Protein AF-A0A7Y2AFX2-F1 (afdb_monomer)

Mean predicted aligned error: 7.31 Å

Solvent-accessible surface area (backbone atoms only — not comparable to full-atom values): 4714 Å² total; per-residue (Å²): 136,85,81,80,77,87,53,67,42,84,38,72,65,42,55,49,52,51,49,53,55,48,50,53,52,52,50,53,48,47,50,50,51,60,73,77,39,71,81,90,41,60,67,61,51,53,52,49,41,51,56,52,45,49,53,54,46,53,52,50,52,59,54,52,70,67,54,68,75,56,62,40,78,53,80,81,84,127

Secondary structure (DSSP, 8-state):
------PEEE-HHHHHHHHHHHHHHHHHHHHHHHHHS-TT-HHHHHHHHHHHHHHHHHHHHHHHTT--TTEEEP----

Sequence (78 aa):
MSNSVDGFEETRTRSLTKTVSWRCCAVLNSFTILVVTPTSRPIVNAIAMNVTGFCVFYFFERIWNQVAWGRLPKKQDL

Structure (mmCIF, N/CA/C/O backbone):
data_AF-A0A7Y2AFX2-F1
#
_entry.id   AF-A0A7Y2AFX2-F1
#
loop_
_atom_site.group_PDB
_atom_site.id
_atom_site.type_symbol
_atom_site.label_atom_id
_atom_site.label_alt_id
_atom_site.label_comp_id
_atom_site.label_asym_id
_atom_site.label_entity_id
_atom_site.label_seq_id
_atom_site.pdbx_PDB_ins_code
_atom_site.Cartn_x
_atom_site.Cartn_y
_atom_site.Cartn_z
_atom_site.occupancy
_atom_site.B_iso_or_equiv
_atom_site.auth_seq_id
_atom_site.auth_comp_id
_atom_site.auth_asym_id
_atom_site.auth_atom_id
_atom_site.pdbx_PDB_model_num
ATOM 1 N N . MET A 1 1 ? -32.101 24.530 18.829 1.00 41.94 1 MET A N 1
ATOM 2 C CA . MET A 1 1 ? -31.673 23.660 17.713 1.00 41.94 1 MET A CA 1
ATOM 3 C C . MET A 1 1 ? -30.315 23.087 18.088 1.00 41.94 1 MET A C 1
ATOM 5 O O . MET A 1 1 ? -29.333 23.813 18.041 1.00 41.94 1 MET A O 1
ATOM 9 N N . SER A 1 2 ? -30.284 21.856 18.605 1.00 41.47 2 SER A N 1
ATOM 10 C CA . SER A 1 2 ? -29.035 21.163 18.947 1.00 41.47 2 SER A CA 1
ATOM 11 C C . SER A 1 2 ? -28.413 20.650 17.651 1.00 41.47 2 SER A C 1
ATOM 13 O O . SER A 1 2 ? -29.030 19.834 16.970 1.00 41.47 2 SER A O 1
ATOM 15 N N . ASN A 1 3 ? -27.244 21.168 17.278 1.00 50.00 3 ASN A N 1
ATOM 16 C CA . ASN A 1 3 ? -26.456 20.628 16.175 1.00 50.00 3 ASN A CA 1
ATOM 17 C C . ASN A 1 3 ? -25.802 19.330 16.664 1.00 50.00 3 ASN A C 1
ATOM 19 O O . ASN A 1 3 ? -24.768 19.372 17.331 1.00 50.00 3 ASN A O 1
ATOM 23 N N . SER A 1 4 ? -26.413 18.183 16.372 1.00 50.16 4 SER A N 1
ATOM 24 C CA . SER A 1 4 ? -25.796 16.878 16.598 1.00 50.16 4 SER A CA 1
ATOM 25 C C . SER A 1 4 ? -24.645 16.697 15.609 1.00 50.16 4 SER A C 1
ATOM 27 O O . SER A 1 4 ? -24.833 16.332 14.450 1.00 50.16 4 SER A O 1
ATOM 29 N N . VAL A 1 5 ? -23.431 17.006 16.065 1.00 57.91 5 VAL A N 1
ATOM 30 C CA . VAL A 1 5 ? -22.206 16.583 15.387 1.00 57.91 5 VAL A CA 1
ATOM 31 C C . VAL A 1 5 ? -22.036 15.096 15.687 1.00 57.91 5 VAL A C 1
ATOM 33 O O . VAL A 1 5 ? -21.423 14.729 16.690 1.00 57.91 5 VAL A O 1
ATOM 36 N N . ASP A 1 6 ?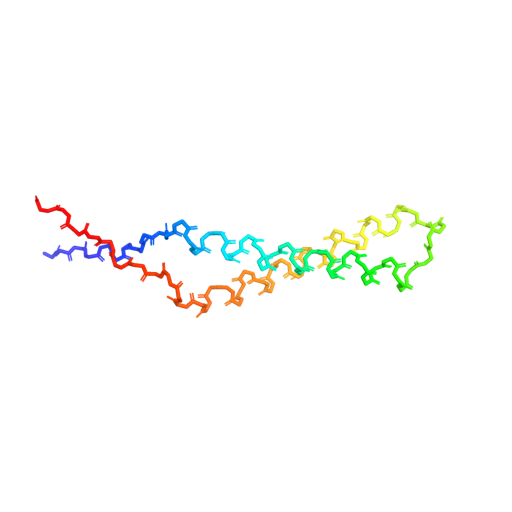 -22.612 14.246 14.838 1.00 53.22 6 ASP A N 1
ATOM 37 C CA . ASP A 1 6 ? -22.432 12.793 14.886 1.00 53.22 6 ASP A CA 1
ATOM 38 C C . ASP A 1 6 ? -20.978 12.447 14.519 1.00 53.22 6 ASP A C 1
ATOM 40 O O . ASP A 1 6 ? -20.632 12.157 13.374 1.00 53.22 6 ASP A O 1
ATOM 44 N N . GLY A 1 7 ? -20.084 12.555 15.501 1.00 60.38 7 GLY A N 1
ATOM 45 C CA . GLY A 1 7 ? -18.698 12.115 15.396 1.00 60.38 7 GLY A CA 1
ATOM 46 C C . GLY A 1 7 ? -18.578 10.636 15.755 1.00 60.38 7 GLY A C 1
ATOM 47 O O . GLY A 1 7 ? -19.111 10.200 16.772 1.00 60.38 7 GLY A O 1
ATOM 48 N N . PHE A 1 8 ? -17.852 9.863 14.950 1.00 66.25 8 PHE A N 1
ATOM 49 C CA . PHE A 1 8 ? 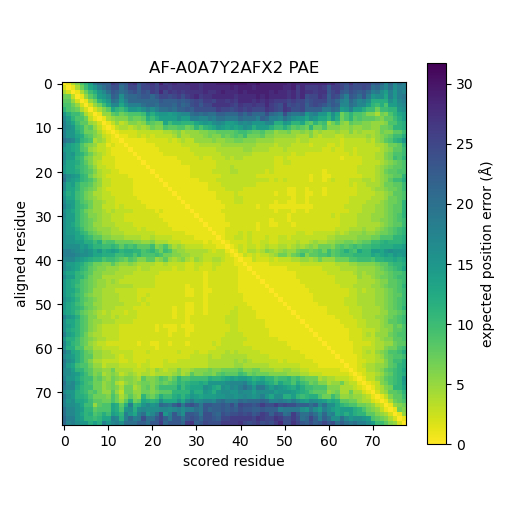-17.465 8.491 15.290 1.00 66.25 8 PHE A CA 1
ATOM 50 C C . PHE A 1 8 ? -16.092 8.490 15.961 1.00 66.25 8 PHE A C 1
ATOM 52 O O . PHE A 1 8 ? -15.197 9.220 15.532 1.00 66.25 8 PHE A O 1
ATOM 59 N N . GLU A 1 9 ? -15.907 7.658 16.985 1.00 69.31 9 GLU A N 1
ATOM 60 C CA . GLU A 1 9 ? -14.592 7.441 17.593 1.00 69.31 9 GLU A CA 1
ATOM 61 C C . GLU A 1 9 ? -13.887 6.267 16.899 1.00 69.31 9 GLU A C 1
ATOM 63 O O . GLU A 1 9 ? -14.445 5.172 16.763 1.00 69.31 9 GLU A O 1
ATOM 68 N N . GLU A 1 10 ? -12.660 6.486 16.421 1.00 73.19 10 GLU A N 1
ATOM 69 C CA . GLU A 1 10 ? -11.884 5.429 15.780 1.00 73.19 10 GLU A CA 1
ATOM 70 C C . GLU A 1 10 ? -11.249 4.517 16.838 1.00 73.19 10 GLU A C 1
ATOM 72 O O . GLU A 1 10 ? -10.367 4.914 17.596 1.00 73.19 10 GLU A O 1
ATOM 77 N N . THR A 1 11 ? -11.701 3.263 16.897 1.00 83.88 11 THR A N 1
ATOM 78 C CA . THR A 1 11 ? -11.174 2.293 17.865 1.00 83.88 11 THR A CA 1
ATOM 79 C C . THR A 1 11 ? -9.764 1.834 17.480 1.00 83.88 11 THR A C 1
ATOM 81 O O . THR A 1 11 ? -9.495 1.564 16.309 1.00 83.88 11 THR A O 1
ATOM 84 N N . ARG A 1 12 ? -8.877 1.617 18.469 1.00 85.06 12 ARG A N 1
ATOM 85 C CA . ARG A 1 12 ? -7.510 1.092 18.233 1.00 85.06 12 ARG A CA 1
ATOM 86 C C . ARG A 1 12 ? -7.500 -0.188 17.389 1.00 85.06 12 ARG A C 1
ATOM 88 O O . ARG A 1 12 ? -6.633 -0.366 16.539 1.00 85.06 12 ARG A O 1
ATOM 95 N N . THR A 1 13 ? -8.475 -1.070 17.601 1.00 85.94 13 THR A N 1
ATOM 96 C CA . THR A 1 13 ? -8.639 -2.317 16.839 1.00 85.94 13 THR A CA 1
ATOM 97 C C . THR A 1 13 ? -8.928 -2.050 15.364 1.00 85.94 13 THR A C 1
ATOM 99 O O . THR A 1 13 ? -8.301 -2.664 14.506 1.00 85.94 13 THR A O 1
ATOM 102 N N . ARG A 1 14 ? -9.797 -1.080 15.054 1.00 86.38 14 ARG A N 1
ATOM 103 C CA . ARG A 1 14 ? -10.099 -0.663 13.681 1.00 86.38 14 ARG A CA 1
ATOM 104 C C . ARG A 1 14 ? -8.851 -0.144 12.973 1.00 86.38 14 ARG A C 1
ATOM 106 O O . ARG A 1 14 ? -8.584 -0.565 11.849 1.00 86.38 14 ARG A O 1
ATOM 113 N N . SER A 1 15 ? -8.066 0.714 13.625 1.00 89.38 15 SER A N 1
ATOM 114 C CA . SER A 1 15 ? -6.824 1.245 13.047 1.00 89.38 15 SER A CA 1
ATOM 115 C C . SER A 1 15 ? -5.782 0.152 12.804 1.00 89.38 15 SER A C 1
ATOM 117 O O . SER A 1 15 ? -5.115 0.157 11.767 1.00 89.38 15 SER A O 1
ATOM 119 N N . LEU A 1 16 ? -5.662 -0.820 13.716 1.00 92.00 16 LEU A N 1
ATOM 120 C CA . LEU A 1 16 ? -4.773 -1.970 13.534 1.00 92.00 16 LEU A CA 1
ATOM 121 C C . LEU A 1 16 ? -5.206 -2.827 12.342 1.00 92.00 16 LEU A C 1
ATOM 123 O O . LEU A 1 16 ? -4.391 -3.092 11.462 1.00 92.00 16 LEU A O 1
ATOM 127 N N . THR A 1 17 ? -6.485 -3.198 12.251 1.00 92.19 17 THR A N 1
ATOM 128 C CA . THR A 1 17 ? -6.997 -3.978 11.116 1.00 92.19 17 THR A CA 1
ATOM 129 C C . THR A 1 17 ? -6.856 -3.218 9.801 1.00 92.19 17 THR A C 1
ATOM 131 O O . THR A 1 17 ? -6.451 -3.820 8.805 1.00 92.19 17 THR A O 1
ATOM 134 N N . LYS A 1 18 ? -7.110 -1.900 9.790 1.00 92.38 18 LYS A N 1
ATOM 135 C CA . LYS A 1 18 ? -6.870 -1.038 8.622 1.00 92.38 18 LYS A CA 1
ATOM 136 C C . LYS A 1 18 ? -5.415 -1.132 8.179 1.00 92.38 18 LYS A C 1
ATOM 138 O O . LYS A 1 18 ? -5.134 -1.370 7.009 1.00 92.38 18 LYS A O 1
ATOM 143 N N . THR A 1 19 ? -4.496 -0.987 9.131 1.00 95.00 19 THR A N 1
ATOM 144 C CA . THR A 1 19 ? -3.056 -1.003 8.872 1.00 95.00 19 THR A CA 1
ATOM 145 C C . THR A 1 19 ? -2.608 -2.355 8.331 1.00 95.00 19 THR A C 1
ATOM 147 O O . THR A 1 19 ? -1.926 -2.398 7.312 1.00 95.00 19 THR A O 1
ATOM 150 N N . VAL A 1 20 ? -3.013 -3.462 8.959 1.00 96.50 20 VAL A N 1
ATOM 151 C CA . VAL A 1 20 ? -2.674 -4.819 8.497 1.00 96.50 20 VAL A CA 1
ATOM 152 C C . VAL A 1 20 ? -3.216 -5.062 7.089 1.00 96.50 20 VAL A C 1
ATOM 154 O O . VAL A 1 20 ? -2.465 -5.485 6.213 1.00 96.50 20 VAL A O 1
ATOM 157 N N . SER A 1 21 ? -4.481 -4.711 6.844 1.00 95.81 21 SER A N 1
ATOM 158 C CA . SER A 1 21 ? -5.112 -4.869 5.529 1.00 95.81 21 SER A CA 1
ATOM 159 C C . SER A 1 21 ? -4.367 -4.070 4.455 1.00 95.81 21 SER A C 1
ATOM 161 O O . SER A 1 21 ? -4.042 -4.606 3.396 1.00 95.81 21 SER A O 1
ATOM 163 N N . TRP A 1 22 ? -4.006 -2.817 4.754 1.00 96.69 22 TRP A N 1
ATOM 164 C CA . TRP A 1 22 ? -3.214 -1.983 3.851 1.00 96.69 22 TRP A CA 1
ATOM 165 C C . TRP A 1 22 ? -1.832 -2.585 3.566 1.00 96.69 22 TRP A C 1
ATOM 167 O O . TRP A 1 22 ? -1.389 -2.611 2.416 1.00 96.69 22 TRP A O 1
ATOM 177 N N . ARG A 1 23 ? -1.147 -3.116 4.588 1.00 97.06 23 ARG A N 1
ATOM 178 C CA . ARG A 1 23 ? 0.171 -3.744 4.415 1.00 97.06 23 ARG A CA 1
ATOM 179 C C . ARG A 1 23 ? 0.108 -4.959 3.496 1.00 97.06 23 ARG A C 1
ATOM 181 O O . ARG A 1 23 ? 0.975 -5.081 2.634 1.00 97.06 23 ARG A O 1
ATOM 188 N N . CYS A 1 24 ? -0.923 -5.795 3.608 1.00 97.81 24 CYS A N 1
ATOM 189 C CA . CYS A 1 24 ? -1.131 -6.909 2.684 1.00 97.81 24 CYS A CA 1
ATOM 190 C C . CYS A 1 24 ? -1.288 -6.420 1.233 1.00 97.81 24 CYS A C 1
ATOM 192 O O . CYS A 1 24 ? -0.591 -6.915 0.348 1.00 97.81 24 CYS A O 1
ATOM 194 N N . CYS A 1 25 ? -2.125 -5.405 0.986 1.00 97.38 25 CYS A N 1
ATOM 195 C CA . CYS A 1 25 ? -2.301 -4.828 -0.353 1.00 97.38 25 CYS A CA 1
ATOM 196 C C . CYS A 1 25 ? -0.997 -4.239 -0.918 1.00 97.38 25 CYS A C 1
ATOM 198 O O . CYS A 1 25 ? -0.667 -4.472 -2.080 1.00 97.38 25 CYS A O 1
ATOM 200 N N . ALA A 1 26 ? -0.230 -3.512 -0.102 1.00 97.06 26 ALA A N 1
ATOM 201 C CA . ALA A 1 26 ? 1.027 -2.896 -0.526 1.00 97.06 26 ALA A CA 1
ATOM 202 C C . ALA A 1 26 ? 2.106 -3.932 -0.893 1.00 97.06 26 ALA A C 1
ATOM 204 O O . ALA A 1 26 ? 2.837 -3.750 -1.874 1.00 97.06 26 ALA A O 1
ATOM 205 N N . VAL A 1 27 ? 2.195 -5.031 -0.134 1.00 98.00 27 VAL A N 1
ATOM 206 C CA . VAL A 1 27 ? 3.102 -6.146 -0.447 1.00 98.00 27 VAL A CA 1
ATOM 207 C C . VAL A 1 27 ? 2.693 -6.815 -1.756 1.00 98.00 27 VAL A C 1
ATOM 209 O O . VAL A 1 27 ? 3.544 -7.000 -2.623 1.00 98.00 27 VAL A O 1
ATOM 212 N N . LEU A 1 28 ? 1.401 -7.103 -1.945 1.00 98.00 28 LEU A N 1
ATOM 213 C CA . LEU A 1 28 ? 0.893 -7.700 -3.184 1.00 98.00 28 LEU A CA 1
ATOM 214 C C . LEU A 1 28 ? 1.146 -6.809 -4.407 1.00 98.00 28 LEU A C 1
ATOM 216 O O . LEU A 1 28 ? 1.574 -7.313 -5.445 1.00 98.00 28 LEU A O 1
ATOM 220 N N . ASN A 1 29 ? 0.952 -5.493 -4.284 1.00 97.38 29 ASN A N 1
ATOM 221 C CA . ASN A 1 29 ? 1.266 -4.533 -5.344 1.00 97.38 29 ASN A CA 1
ATOM 222 C C . ASN A 1 29 ? 2.748 -4.601 -5.737 1.00 97.38 29 ASN A C 1
ATOM 224 O O . ASN A 1 29 ? 3.089 -4.768 -6.906 1.00 97.38 29 ASN A O 1
ATOM 228 N N . SER A 1 30 ? 3.629 -4.528 -4.739 1.00 96.38 30 SER A N 1
ATOM 229 C CA . SER A 1 30 ? 5.080 -4.544 -4.945 1.00 96.38 30 SER A CA 1
ATOM 230 C C . SER A 1 30 ? 5.546 -5.853 -5.579 1.00 96.38 30 SER A C 1
ATOM 232 O O . SER A 1 30 ? 6.307 -5.844 -6.544 1.00 96.38 30 SER A O 1
ATOM 234 N N . PHE A 1 31 ? 5.038 -6.977 -5.075 1.00 96.94 31 PHE A N 1
ATOM 235 C CA . PHE A 1 31 ? 5.311 -8.304 -5.613 1.00 96.94 31 PHE A CA 1
ATOM 236 C C . PHE A 1 31 ? 4.854 -8.430 -7.071 1.00 96.94 31 PHE A C 1
ATOM 238 O O . PHE A 1 31 ? 5.618 -8.893 -7.912 1.00 96.94 31 PHE A O 1
ATOM 245 N N . THR A 1 32 ? 3.649 -7.950 -7.394 1.00 97.12 32 THR A N 1
ATOM 246 C CA . THR A 1 32 ? 3.104 -7.993 -8.761 1.00 97.12 32 THR A CA 1
ATOM 247 C C . THR A 1 32 ? 4.001 -7.243 -9.745 1.00 97.12 32 THR A C 1
ATOM 249 O O . THR A 1 32 ? 4.334 -7.785 -10.796 1.00 97.12 32 THR A O 1
ATOM 252 N N . ILE A 1 33 ? 4.455 -6.031 -9.400 1.00 96.44 33 ILE A N 1
ATOM 253 C CA . ILE A 1 33 ? 5.353 -5.264 -10.279 1.00 96.44 33 ILE A CA 1
ATOM 254 C C . ILE A 1 33 ? 6.681 -5.990 -10.502 1.00 96.44 33 ILE A C 1
ATOM 256 O O . ILE A 1 33 ? 7.156 -6.038 -11.637 1.00 96.44 33 ILE A O 1
ATOM 260 N N . LEU A 1 34 ? 7.259 -6.576 -9.450 1.00 95.38 34 LEU A N 1
ATOM 261 C CA . LEU A 1 34 ? 8.531 -7.296 -9.537 1.00 95.38 34 LEU A CA 1
ATOM 262 C C . LEU A 1 34 ? 8.436 -8.599 -10.342 1.00 95.38 34 LEU A C 1
ATOM 264 O O . LEU A 1 34 ? 9.408 -8.974 -10.986 1.00 95.38 34 LEU A O 1
ATOM 268 N N . VAL A 1 35 ? 7.289 -9.284 -10.321 1.00 95.56 35 VAL A N 1
ATOM 269 C CA . VAL A 1 35 ? 7.067 -10.504 -11.117 1.00 95.56 35 VAL A CA 1
ATOM 270 C C . VAL A 1 35 ? 6.820 -10.176 -12.590 1.00 95.56 35 VAL A C 1
ATOM 272 O O . VAL A 1 35 ? 7.289 -10.894 -13.469 1.00 95.56 35 VAL A O 1
ATOM 275 N N . VAL A 1 36 ? 6.082 -9.099 -12.873 1.00 95.06 36 VAL A N 1
ATOM 276 C CA . VAL A 1 36 ? 5.683 -8.731 -14.242 1.00 95.06 36 VAL A CA 1
ATOM 277 C C . VAL A 1 36 ? 6.782 -7.963 -14.985 1.00 95.06 36 VAL A C 1
ATOM 279 O O . VAL A 1 36 ? 6.840 -8.007 -16.214 1.00 95.06 36 VAL A O 1
ATOM 282 N N . THR A 1 37 ? 7.664 -7.262 -14.268 1.00 92.94 37 THR A N 1
ATOM 283 C CA . THR A 1 37 ? 8.654 -6.356 -14.872 1.00 92.94 37 THR A CA 1
ATOM 284 C C . THR A 1 37 ? 10.082 -6.870 -14.675 1.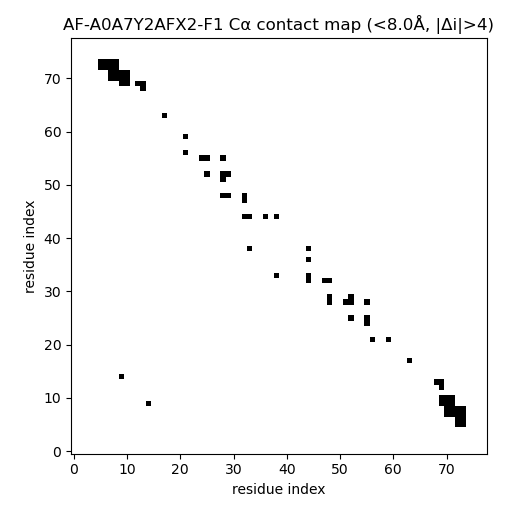00 92.94 37 THR A C 1
ATOM 286 O O . THR A 1 37 ? 10.416 -7.317 -13.579 1.00 92.94 37 THR A O 1
ATOM 289 N N . PRO A 1 38 ? 10.979 -6.765 -15.676 1.00 91.44 38 PRO A N 1
ATOM 290 C CA . PRO A 1 38 ? 12.371 -7.178 -15.514 1.00 91.44 38 PRO A CA 1
ATOM 291 C C . PRO A 1 38 ? 13.101 -6.446 -14.376 1.00 91.44 38 PRO A C 1
ATOM 293 O O . PRO A 1 38 ? 13.036 -5.220 -14.258 1.00 91.44 38 PRO A O 1
ATOM 296 N N . THR A 1 39 ? 13.896 -7.181 -13.596 1.00 89.38 39 THR A N 1
ATOM 297 C CA . THR A 1 39 ? 14.701 -6.634 -12.483 1.00 89.38 39 THR A CA 1
ATOM 298 C C . THR A 1 39 ? 15.810 -5.678 -12.943 1.00 89.38 39 THR A C 1
ATOM 300 O O . THR A 1 39 ? 16.307 -4.875 -12.159 1.00 89.38 39 THR A O 1
ATOM 303 N N . SER A 1 40 ? 16.183 -5.702 -14.226 1.00 92.94 40 SER A N 1
ATOM 304 C CA . SER A 1 40 ? 17.239 -4.852 -14.795 1.00 92.94 40 SER A CA 1
ATOM 305 C C . SER A 1 40 ? 16.864 -3.368 -14.927 1.00 92.94 40 SER A C 1
ATOM 307 O O . SER A 1 40 ? 17.718 -2.558 -15.284 1.00 92.94 40 SER A O 1
ATOM 309 N N . ARG A 1 41 ? 15.609 -2.984 -14.647 1.00 94.00 41 ARG A N 1
ATOM 310 C CA . ARG A 1 41 ? 15.110 -1.603 -14.774 1.00 94.00 41 ARG A CA 1
ATOM 311 C C . ARG A 1 41 ? 14.591 -1.048 -13.437 1.00 94.00 41 ARG A C 1
ATOM 313 O O . ARG A 1 41 ? 13.393 -0.795 -13.302 1.00 94.00 41 ARG A O 1
ATOM 320 N N . PRO A 1 42 ? 15.470 -0.793 -12.451 1.00 94.00 42 PRO A N 1
ATOM 321 C CA . PRO A 1 42 ? 15.055 -0.422 -11.096 1.00 94.00 42 PRO A CA 1
ATOM 322 C C . PRO A 1 42 ? 14.253 0.886 -11.035 1.00 94.00 42 PRO A C 1
ATOM 324 O O . PRO A 1 42 ? 13.275 0.964 -10.298 1.00 94.00 42 PRO A O 1
ATOM 327 N N . ILE A 1 43 ? 14.609 1.893 -11.844 1.00 96.62 43 ILE A N 1
ATOM 328 C CA . ILE A 1 43 ? 13.894 3.183 -11.878 1.00 96.62 43 ILE A CA 1
ATOM 329 C C . ILE A 1 43 ? 12.461 3.004 -12.396 1.00 96.62 43 ILE A C 1
ATOM 331 O O . ILE A 1 43 ? 11.521 3.541 -11.815 1.00 96.62 43 ILE A O 1
ATOM 335 N N . VAL A 1 44 ? 12.280 2.215 -13.460 1.00 95.12 44 VAL A N 1
ATOM 336 C CA . VAL A 1 44 ? 10.951 1.938 -14.028 1.00 95.12 44 VAL A CA 1
ATOM 337 C C . VAL A 1 44 ? 10.093 1.187 -13.013 1.00 95.12 44 VAL A C 1
ATOM 339 O O . VAL A 1 44 ? 8.948 1.575 -12.792 1.00 95.12 44 VAL A O 1
ATOM 342 N N . ASN A 1 45 ? 10.658 0.181 -12.340 1.00 95.75 45 ASN A N 1
ATOM 343 C CA . ASN A 1 45 ? 9.950 -0.576 -11.308 1.00 95.75 45 ASN A CA 1
ATOM 344 C C . ASN A 1 45 ? 9.549 0.330 -10.139 1.00 95.75 45 ASN A C 1
ATOM 346 O O . ASN A 1 45 ? 8.408 0.274 -9.694 1.00 95.75 45 ASN A O 1
ATOM 350 N N . ALA A 1 46 ? 10.439 1.218 -9.685 1.00 95.94 46 ALA A N 1
ATOM 351 C CA . ALA A 1 46 ? 10.139 2.159 -8.609 1.00 95.94 46 ALA A CA 1
ATOM 352 C C . ALA A 1 46 ? 8.989 3.112 -8.975 1.00 95.94 46 ALA A C 1
ATOM 354 O O . ALA A 1 46 ? 8.069 3.299 -8.175 1.00 95.94 46 ALA A O 1
ATOM 355 N N . ILE A 1 47 ? 8.999 3.679 -10.186 1.00 97.25 47 ILE A N 1
ATOM 356 C CA . ILE A 1 47 ? 7.909 4.540 -10.668 1.00 97.25 47 ILE A CA 1
ATOM 357 C C . ILE A 1 47 ? 6.608 3.737 -10.755 1.00 97.25 47 ILE A C 1
ATOM 359 O O . ILE A 1 47 ? 5.588 4.160 -10.210 1.00 97.25 47 ILE A O 1
ATOM 363 N N . ALA A 1 48 ? 6.647 2.555 -11.374 1.00 96.50 48 ALA A N 1
ATOM 364 C CA . ALA A 1 48 ? 5.481 1.694 -11.527 1.00 96.50 48 ALA A CA 1
ATOM 365 C C . ALA A 1 48 ? 4.878 1.304 -10.170 1.00 96.50 48 ALA A C 1
ATOM 367 O O . ALA A 1 48 ? 3.669 1.428 -9.994 1.00 96.50 48 ALA A O 1
ATOM 368 N N . MET A 1 49 ? 5.697 0.914 -9.188 1.00 97.12 49 MET A N 1
ATOM 369 C CA . MET A 1 49 ? 5.256 0.571 -7.831 1.00 97.12 49 MET A CA 1
ATOM 370 C C . MET A 1 49 ? 4.564 1.739 -7.125 1.00 97.12 49 MET A C 1
ATOM 372 O O . MET A 1 49 ? 3.564 1.519 -6.447 1.00 97.12 49 MET A O 1
ATOM 376 N N . ASN A 1 50 ? 5.056 2.971 -7.291 1.00 96.94 50 ASN A N 1
ATOM 377 C CA . ASN A 1 50 ? 4.446 4.147 -6.665 1.00 96.94 50 ASN A CA 1
ATOM 378 C C . ASN A 1 50 ? 3.141 4.560 -7.355 1.00 96.94 50 ASN A C 1
ATOM 380 O O . ASN A 1 50 ? 2.159 4.837 -6.672 1.00 96.94 50 ASN A O 1
ATOM 384 N N . VAL A 1 51 ? 3.100 4.557 -8.691 1.00 97.88 51 VAL A N 1
ATOM 385 C CA . VAL A 1 51 ? 1.885 4.905 -9.448 1.00 97.88 51 VAL A CA 1
ATOM 386 C C . VAL A 1 51 ? 0.779 3.881 -9.193 1.00 97.88 51 VAL A C 1
ATOM 388 O O . VAL A 1 51 ? -0.340 4.246 -8.841 1.00 97.88 51 VAL A O 1
ATOM 391 N N . THR A 1 52 ? 1.094 2.589 -9.299 1.00 97.38 52 THR A N 1
ATOM 392 C CA . THR A 1 52 ? 0.129 1.520 -8.997 1.00 97.38 52 THR A CA 1
ATOM 393 C C . THR A 1 52 ? -0.250 1.501 -7.523 1.00 97.38 52 THR A C 1
ATOM 395 O O . THR A 1 52 ? -1.433 1.414 -7.203 1.00 97.38 52 THR A O 1
ATOM 398 N N . GLY A 1 53 ? 0.718 1.693 -6.624 1.00 97.25 53 GLY A N 1
ATOM 399 C CA . GLY A 1 53 ? 0.484 1.792 -5.187 1.00 97.25 53 GLY A CA 1
ATOM 400 C C . GLY A 1 53 ? -0.460 2.937 -4.824 1.00 97.25 53 GLY A C 1
ATOM 401 O O . GLY A 1 53 ? -1.335 2.748 -3.984 1.00 97.25 53 GLY A O 1
ATOM 402 N N . PHE A 1 54 ? -0.350 4.088 -5.494 1.00 97.62 54 PHE A N 1
ATOM 403 C CA . PHE A 1 54 ? -1.279 5.206 -5.333 1.00 97.62 54 PHE A CA 1
ATOM 404 C C . PHE A 1 54 ? -2.707 4.826 -5.746 1.00 97.62 54 PHE A C 1
ATOM 406 O O . PHE A 1 54 ? -3.649 5.065 -4.990 1.00 97.62 54 PHE A O 1
ATOM 413 N N . CYS A 1 55 ? -2.880 4.179 -6.903 1.00 97.69 55 CY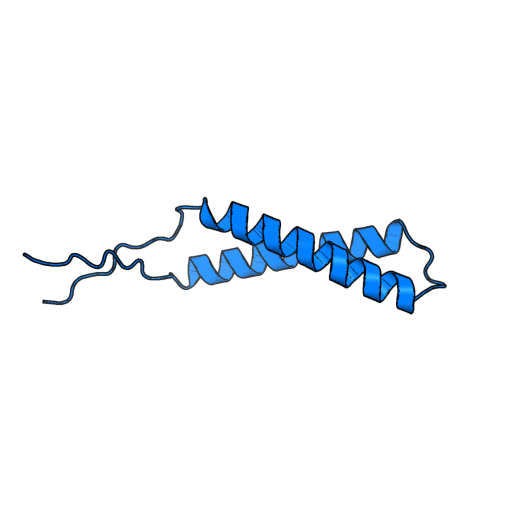S A N 1
ATOM 414 C CA . CYS A 1 55 ? -4.193 3.700 -7.340 1.00 97.69 55 CYS A CA 1
ATOM 415 C C . CYS A 1 55 ? -4.776 2.673 -6.357 1.00 97.69 55 CYS A C 1
ATOM 417 O O . CYS A 1 55 ? -5.924 2.805 -5.935 1.00 97.69 55 CYS A O 1
ATOM 419 N N .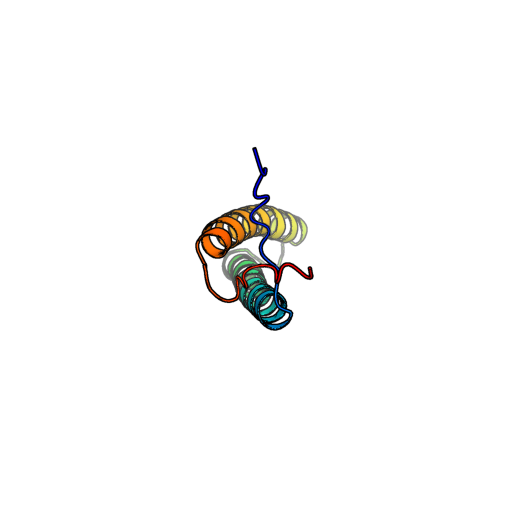 VAL A 1 56 ? -3.984 1.677 -5.950 1.00 97.69 56 VAL A N 1
ATOM 420 C CA . VAL A 1 56 ? -4.399 0.648 -4.984 1.00 97.69 56 VAL A CA 1
ATOM 421 C C . VAL A 1 56 ? -4.772 1.281 -3.646 1.00 97.69 56 VAL A C 1
ATOM 423 O O . VAL A 1 56 ? -5.790 0.907 -3.070 1.00 97.69 56 VAL A O 1
ATOM 426 N N . PHE A 1 57 ? -4.008 2.268 -3.172 1.00 96.88 57 PHE A N 1
ATOM 427 C CA . PHE A 1 57 ? -4.326 3.017 -1.957 1.00 96.88 57 PHE A CA 1
ATOM 428 C C . PHE A 1 57 ? -5.664 3.747 -2.065 1.00 96.88 57 PHE A C 1
ATOM 430 O O . PHE A 1 57 ? -6.492 3.651 -1.162 1.00 96.88 57 PHE A O 1
ATOM 437 N N . TYR A 1 58 ? -5.908 4.436 -3.181 1.00 97.19 58 TYR A N 1
ATOM 438 C CA . TYR A 1 58 ? -7.167 5.138 -3.404 1.00 97.19 58 TYR A CA 1
ATOM 439 C C . TYR A 1 58 ? -8.370 4.186 -3.329 1.00 97.19 58 TYR A C 1
ATOM 441 O O . TYR A 1 58 ? -9.344 4.456 -2.620 1.00 97.19 58 TYR A O 1
ATOM 449 N N . PHE A 1 59 ? -8.294 3.039 -4.010 1.00 96.88 59 PHE A N 1
ATOM 450 C CA . PHE A 1 59 ? -9.352 2.031 -3.942 1.00 96.88 59 PHE A CA 1
ATOM 451 C C . PHE A 1 59 ? -9.472 1.415 -2.549 1.00 96.88 59 PHE A C 1
ATOM 453 O O . PHE A 1 59 ? -10.589 1.234 -2.065 1.00 96.88 59 PHE A O 1
ATOM 460 N N . PHE A 1 60 ? -8.349 1.144 -1.882 1.00 96.56 60 PHE A N 1
ATOM 461 C CA . PHE A 1 60 ? -8.334 0.642 -0.513 1.00 96.56 60 PHE A CA 1
ATOM 462 C C . PHE A 1 60 ? -9.084 1.585 0.430 1.00 96.56 60 PHE A C 1
ATOM 464 O O . PHE A 1 60 ? -9.982 1.139 1.140 1.00 96.56 60 PHE A O 1
ATOM 471 N N . GLU A 1 61 ? -8.798 2.889 0.391 1.00 95.38 61 GLU A N 1
ATOM 472 C CA . GLU A 1 61 ? -9.515 3.878 1.199 1.00 95.38 61 GLU A CA 1
ATOM 473 C C . GLU A 1 61 ? -10.998 3.940 0.828 1.00 95.38 61 GLU A C 1
ATOM 475 O O . GLU A 1 61 ? -11.851 3.996 1.715 1.00 95.38 61 GLU A O 1
ATOM 480 N N . ARG A 1 62 ? -11.342 3.872 -0.466 1.00 94.56 62 ARG A N 1
ATOM 481 C CA . ARG A 1 62 ? -12.743 3.903 -0.905 1.00 94.56 62 ARG A CA 1
ATOM 482 C C . ARG A 1 62 ? -13.540 2.709 -0.381 1.00 94.56 62 ARG A C 1
ATOM 484 O O . ARG A 1 62 ? -14.683 2.900 0.041 1.00 94.56 62 ARG A O 1
ATOM 491 N N . ILE A 1 63 ? -12.940 1.517 -0.397 1.00 93.38 63 ILE A N 1
ATOM 492 C CA . ILE A 1 63 ? -13.513 0.282 0.150 1.00 93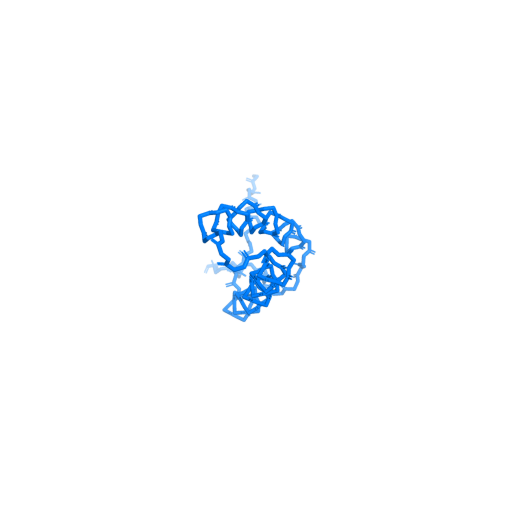.38 63 ILE A CA 1
ATOM 493 C C . ILE A 1 63 ? -13.587 0.381 1.674 1.00 93.38 63 ILE A C 1
ATOM 495 O O . ILE A 1 63 ? -14.648 0.154 2.253 1.00 93.38 63 ILE A O 1
ATOM 499 N N . TRP A 1 64 ? -12.501 0.794 2.331 1.00 92.31 64 TRP A N 1
ATOM 500 C CA . TRP A 1 64 ? -12.442 0.939 3.786 1.00 92.31 64 TRP A CA 1
ATOM 501 C C . TRP A 1 64 ? -13.480 1.932 4.315 1.00 92.31 64 TRP A C 1
ATOM 503 O O . TRP A 1 64 ? -14.038 1.750 5.398 1.00 92.31 64 TRP A O 1
ATOM 513 N N . ASN A 1 65 ? -13.810 2.961 3.533 1.00 89.25 65 ASN A N 1
ATOM 514 C CA . ASN A 1 65 ? -14.834 3.928 3.904 1.00 89.25 65 ASN A CA 1
ATOM 515 C C . ASN A 1 65 ? -16.261 3.346 3.887 1.00 89.25 65 ASN A C 1
ATOM 517 O O . ASN A 1 65 ? -17.153 3.914 4.512 1.00 89.25 65 ASN A O 1
ATOM 521 N N . GLN A 1 66 ? -16.486 2.209 3.223 1.00 88.25 66 GLN A N 1
ATOM 522 C CA . GLN A 1 66 ? -17.752 1.466 3.292 1.00 88.25 66 GLN A CA 1
ATOM 523 C C . GLN A 1 66 ? -17.784 0.465 4.455 1.00 88.25 66 GLN A C 1
ATOM 525 O O . GLN A 1 66 ? -18.848 -0.009 4.846 1.00 88.25 66 GLN A O 1
ATOM 530 N N . VAL A 1 67 ? -16.631 0.161 5.056 1.00 87.25 67 VAL A N 1
ATOM 531 C CA . VAL A 1 67 ? -16.546 -0.734 6.211 1.00 87.25 67 VAL A CA 1
ATOM 532 C C . VAL A 1 67 ? -17.051 0.008 7.455 1.00 87.25 67 VAL A C 1
ATOM 534 O O . VAL A 1 67 ? -16.399 0.913 7.989 1.00 87.25 67 VAL A O 1
ATOM 537 N N . ALA A 1 68 ? -18.247 -0.377 7.908 1.00 79.62 68 ALA A N 1
ATOM 538 C CA . ALA A 1 68 ? -18.897 0.163 9.106 1.00 79.62 68 ALA A CA 1
ATOM 539 C C . ALA A 1 68 ? -18.341 -0.419 10.421 1.00 79.62 68 ALA A C 1
ATOM 541 O O . ALA A 1 68 ? -18.614 0.103 11.500 1.00 79.62 68 ALA A O 1
ATOM 542 N N . TRP A 1 69 ? -17.548 -1.489 10.345 1.00 79.62 69 TRP A N 1
ATOM 543 C CA . TRP A 1 69 ? -16.983 -2.160 11.512 1.00 79.62 69 TRP A CA 1
ATOM 544 C C . TRP A 1 69 ? -16.063 -1.237 12.329 1.00 79.62 69 TRP A C 1
ATOM 546 O O . TRP A 1 69 ? -15.261 -0.477 11.776 1.00 79.62 69 TRP A O 1
ATOM 556 N N . GLY A 1 70 ? -16.190 -1.306 13.658 1.00 71.94 70 GLY A N 1
ATOM 557 C CA . GLY A 1 70 ? -15.391 -0.511 14.596 1.00 71.94 70 GLY A CA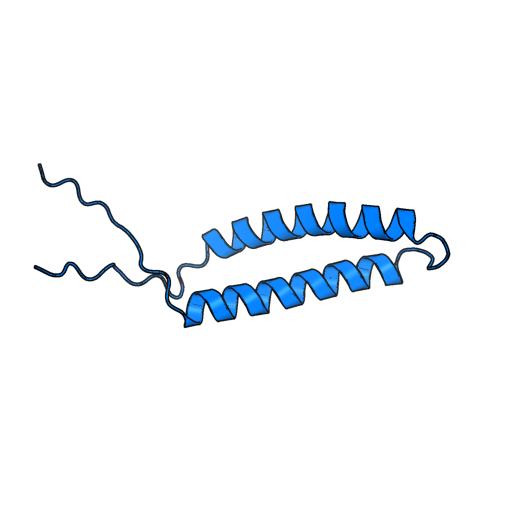 1
ATOM 558 C C . GLY A 1 70 ? -15.725 0.985 14.627 1.00 71.94 70 GLY A C 1
ATOM 559 O O . GLY A 1 70 ? -14.929 1.764 15.144 1.00 71.94 70 GLY A O 1
ATOM 560 N N . ARG A 1 71 ? -16.865 1.403 14.058 1.00 75.69 71 ARG A N 1
ATOM 561 C CA . ARG A 1 71 ? -17.417 2.751 14.246 1.00 75.69 71 ARG A CA 1
ATOM 562 C C . ARG A 1 71 ? -18.204 2.774 15.549 1.00 75.69 71 ARG A C 1
ATOM 564 O O . ARG A 1 71 ? -19.346 2.322 15.582 1.00 75.69 71 ARG A O 1
ATOM 571 N N . LEU A 1 72 ? -17.581 3.252 16.621 1.00 72.12 72 LEU A N 1
ATOM 572 C CA . LEU A 1 72 ? -18.280 3.437 17.887 1.00 72.12 72 LEU A CA 1
ATOM 573 C C . LEU A 1 72 ? -18.963 4.811 17.895 1.00 72.12 72 LEU A C 1
ATOM 575 O O . LEU A 1 72 ? -18.333 5.797 17.489 1.00 72.12 72 LEU A O 1
ATOM 579 N N . PRO A 1 73 ? -20.239 4.894 18.322 1.00 67.56 73 PRO A N 1
ATOM 580 C CA . PRO A 1 73 ? -20.867 6.181 18.572 1.00 67.56 73 PRO A CA 1
ATOM 581 C C . PRO A 1 73 ? -20.066 6.878 19.669 1.00 67.56 73 PRO A C 1
ATOM 583 O O . PRO A 1 73 ? -19.794 6.282 20.714 1.00 67.56 73 PRO A O 1
ATOM 586 N N . LYS A 1 74 ? -19.649 8.120 19.417 1.00 64.62 74 LYS A N 1
ATOM 587 C CA . LYS A 1 74 ? -1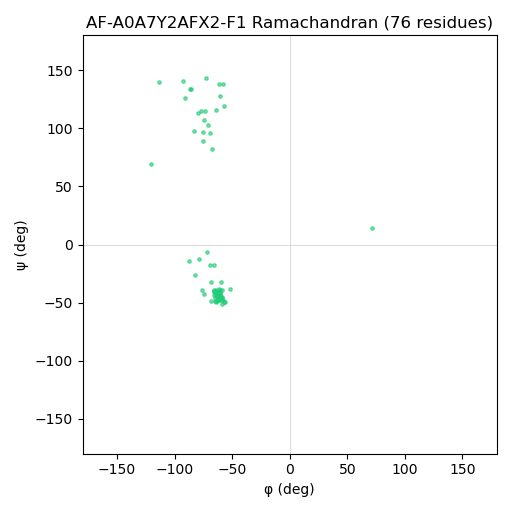8.939 8.917 20.415 1.00 64.62 74 LYS A CA 1
ATOM 588 C C . LYS A 1 74 ? -19.820 9.021 21.658 1.00 64.62 74 LYS A C 1
ATOM 590 O O . LYS A 1 74 ? -20.939 9.526 21.585 1.00 64.62 74 LYS A O 1
ATOM 595 N N . LYS A 1 75 ? -19.328 8.516 22.790 1.00 57.88 75 LYS A N 1
ATOM 596 C CA . LYS A 1 75 ? -20.027 8.643 24.068 1.00 57.88 75 LYS A CA 1
ATOM 597 C C . LYS A 1 75 ? -20.080 10.134 24.413 1.00 57.88 75 LYS A C 1
ATOM 599 O O . LYS A 1 75 ? -19.043 10.780 24.531 1.00 57.88 75 LYS A O 1
ATOM 604 N N . GLN A 1 76 ? -21.285 10.699 24.463 1.00 62.94 76 GLN A N 1
ATOM 605 C CA . GLN A 1 76 ? -21.506 12.049 24.973 1.00 62.94 76 GLN A CA 1
ATOM 606 C C . GLN A 1 76 ? -21.302 11.996 26.486 1.00 62.94 76 GLN A C 1
ATOM 608 O O . GLN A 1 76 ? -22.156 11.479 27.205 1.00 62.94 76 GLN A O 1
ATOM 613 N N . ASP A 1 77 ? -20.154 12.473 26.956 1.00 61.31 77 ASP A N 1
ATOM 614 C CA . ASP A 1 77 ? -19.955 12.740 28.376 1.00 61.31 77 ASP A CA 1
ATOM 615 C C . ASP A 1 77 ? -20.755 14.015 28.715 1.00 61.31 77 ASP A C 1
ATOM 617 O O . ASP A 1 77 ? -20.513 15.071 28.124 1.00 61.31 77 ASP A O 1
ATOM 621 N N . LEU A 1 78 ? -21.781 13.861 29.565 1.00 56.19 78 LEU A N 1
ATOM 622 C CA . LEU A 1 78 ? -22.628 14.936 30.106 1.00 56.19 78 LEU A CA 1
ATOM 623 C C . LEU A 1 78 ? -21.907 15.706 31.215 1.00 56.19 78 LEU A C 1
ATOM 625 O O . LEU A 1 78 ? -21.245 15.039 32.044 1.00 56.19 78 LEU A O 1
#

pLDDT: mean 85.89, std 15.58, range [41.47, 98.0]

Radi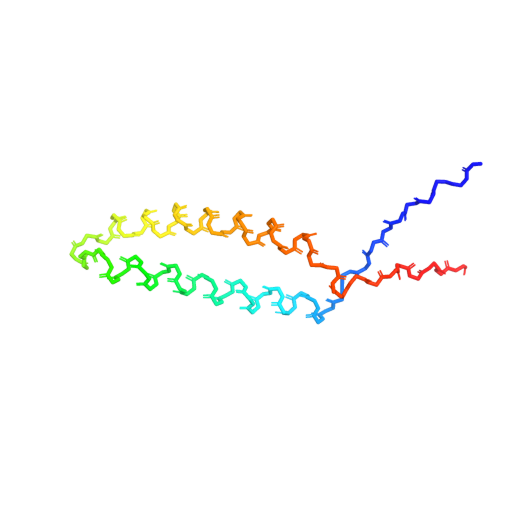us of gyration: 18.52 Å; Cα contacts (8 Å, |Δi|>4): 41; chains: 1; bounding box: 49×34×46 Å

Foldseek 3Di:
DDDPPFDWDADPVLVVVLVVVLVVLLVVLLVVLPVVDDPVCVVVSVVSSVVVNVVSVVVSVVVSVPPPPRGDGPDPDD